Protein AF-A0A934DF22-F1 (afdb_monomer)

Mean predicted aligned error: 10.29 Å

Sequence (63 aa):
MKNEKLPKDPDLLGSVQAMKRSAANALKLARRTHTPCYVVKDGKIVNVAERQKISRTEKIVSK

Foldseek 3Di:
DPPPPQPPDPVSVCVVVVVVVVVVVVLVVCLVVVHFDWDQDPNDIDGPSDDPPPPPPDDDDDD

Secondary structure (DSSP, 8-state):
----PPP-SGGGTTHHHHHHHHHHHHHHHHHHTT---EEEETTEEEESSS-------------

Radius of gyration: 17.48 Å; Cα contacts (8 Å, |Δi|>4): 40; chains: 1; bounding box: 23×43×48 Å

Solvent-accessible surface area (backbone atoms only — not comparable to full-atom values): 4204 Å² total; per-residue (Å²): 131,85,82,76,72,71,62,85,50,77,90,43,59,60,47,67,59,51,49,54,52,51,54,54,50,51,44,53,48,20,50,72,70,74,37,84,34,78,43,78,55,96,93,36,84,42,63,71,32,57,80,76,78,78,74,89,77,85,89,81,88,84,132

Structure (mmCIF, N/CA/C/O backbone):
data_AF-A0A934DF22-F1
#
_entry.id   AF-A0A934DF22-F1
#
loop_
_atom_site.group_PDB
_atom_site.id
_atom_site.type_symbol
_atom_site.label_atom_id
_atom_site.label_alt_id
_atom_site.label_comp_id
_atom_site.label_asym_id
_atom_site.label_entity_id
_atom_site.label_seq_id
_atom_site.pdbx_PDB_ins_code
_atom_site.Cartn_x
_atom_site.Cartn_y
_atom_site.Cartn_z
_atom_site.occupancy
_atom_site.B_iso_or_equiv
_atom_site.auth_seq_id
_atom_site.auth_comp_id
_atom_site.auth_asym_id
_atom_site.auth_atom_id
_atom_site.pdbx_PDB_model_num
ATOM 1 N N . MET A 1 1 ? 8.763 -16.588 -3.319 1.00 38.09 1 MET A N 1
ATOM 2 C CA . MET A 1 1 ? 8.520 -15.162 -3.637 1.00 38.09 1 MET A CA 1
ATOM 3 C C . MET A 1 1 ? 8.487 -15.041 -5.154 1.00 38.09 1 MET A C 1
ATOM 5 O O . MET A 1 1 ? 9.410 -15.536 -5.784 1.00 38.09 1 MET A O 1
ATOM 9 N N . LYS A 1 2 ? 7.408 -14.522 -5.758 1.00 49.19 2 LYS A N 1
ATOM 10 C CA . LYS A 1 2 ? 7.359 -14.338 -7.220 1.00 49.19 2 LYS A CA 1
ATOM 11 C C . LYS A 1 2 ? 8.349 -13.225 -7.580 1.00 49.19 2 LYS A C 1
ATOM 13 O O . LYS A 1 2 ? 8.235 -12.129 -7.043 1.00 49.19 2 LYS A O 1
ATOM 18 N N . ASN A 1 3 ? 9.325 -13.521 -8.435 1.00 52.12 3 ASN A N 1
ATOM 19 C CA . ASN A 1 3 ? 10.238 -12.520 -8.983 1.00 52.12 3 ASN A CA 1
ATOM 20 C C . ASN A 1 3 ? 9.436 -11.605 -9.914 1.00 52.12 3 ASN A C 1
ATOM 22 O O . ASN A 1 3 ? 9.271 -11.910 -11.094 1.00 52.12 3 ASN A O 1
ATOM 26 N N . GLU A 1 4 ? 8.884 -10.520 -9.371 1.00 61.88 4 GLU A N 1
ATOM 27 C CA . GLU A 1 4 ? 8.275 -9.456 -10.165 1.00 61.88 4 GLU A CA 1
ATOM 28 C C . GLU A 1 4 ? 9.382 -8.847 -11.028 1.00 61.88 4 GLU A C 1
ATOM 30 O O . GLU A 1 4 ? 10.219 -8.084 -10.544 1.00 61.88 4 GLU A O 1
ATOM 35 N N . LYS A 1 5 ? 9.453 -9.267 -12.299 1.00 69.94 5 LYS A N 1
ATOM 36 C CA . LYS A 1 5 ? 10.366 -8.664 -13.271 1.00 69.94 5 LYS A CA 1
ATOM 37 C C . LYS A 1 5 ? 10.093 -7.166 -13.266 1.00 69.94 5 LYS A C 1
ATOM 39 O O . LYS A 1 5 ? 8.945 -6.758 -13.438 1.00 69.94 5 LYS A O 1
ATOM 44 N N . LEU A 1 6 ? 11.144 -6.372 -13.058 1.00 69.81 6 LEU A N 1
ATOM 45 C CA . LEU A 1 6 ? 11.042 -4.928 -13.204 1.00 69.81 6 LEU A CA 1
ATOM 46 C C . LEU A 1 6 ? 10.419 -4.603 -14.571 1.00 69.81 6 LEU A C 1
ATOM 48 O O . LEU A 1 6 ? 10.656 -5.349 -15.533 1.00 69.81 6 LEU A O 1
ATOM 52 N N . PRO A 1 7 ? 9.636 -3.515 -14.665 1.00 75.25 7 PRO A N 1
ATOM 53 C CA . PRO A 1 7 ? 9.172 -3.017 -15.944 1.00 75.25 7 PRO A CA 1
ATOM 54 C C . PRO A 1 7 ? 10.372 -2.875 -16.875 1.00 75.25 7 PRO A C 1
ATOM 56 O O . PRO A 1 7 ? 11.369 -2.247 -16.525 1.00 75.25 7 PRO A O 1
ATOM 59 N N . LYS A 1 8 ? 10.301 -3.552 -18.021 1.00 79.88 8 LYS A N 1
ATOM 60 C CA . LYS A 1 8 ? 11.349 -3.499 -19.047 1.00 79.88 8 LY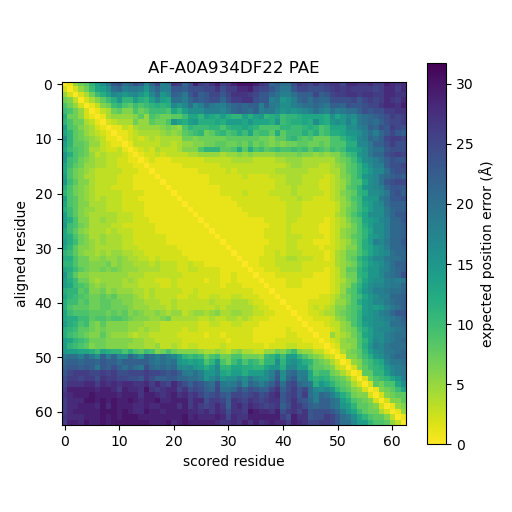S A CA 1
ATOM 61 C C . LYS A 1 8 ? 11.238 -2.243 -19.905 1.00 79.88 8 LYS A C 1
ATOM 63 O O . LYS A 1 8 ? 12.182 -1.911 -20.610 1.00 79.88 8 LYS A O 1
ATOM 68 N N . ASP A 1 9 ? 10.069 -1.614 -19.860 1.00 83.38 9 ASP A N 1
ATOM 69 C CA . ASP A 1 9 ? 9.779 -0.374 -20.550 1.00 83.38 9 ASP A CA 1
ATOM 70 C C . ASP A 1 9 ? 10.517 0.793 -19.863 1.00 83.38 9 ASP A C 1
ATOM 72 O O . ASP A 1 9 ? 10.372 0.946 -18.641 1.00 83.38 9 ASP A O 1
ATOM 76 N N . PRO A 1 10 ? 11.315 1.580 -20.608 1.00 80.94 10 PRO A N 1
ATOM 77 C CA . PRO A 1 10 ? 12.049 2.725 -20.081 1.00 80.94 10 PRO A CA 1
ATOM 78 C C . PRO A 1 10 ? 11.179 3.750 -19.346 1.00 80.94 10 PRO A C 1
ATOM 80 O O . PRO A 1 10 ? 11.605 4.269 -18.315 1.00 80.94 10 PRO A O 1
ATOM 83 N N . ASP A 1 11 ? 9.950 3.991 -19.804 1.00 84.75 11 ASP A N 1
ATOM 84 C CA . ASP A 1 11 ? 9.047 4.984 -19.208 1.00 84.75 11 ASP A CA 1
ATOM 85 C C . ASP A 1 11 ? 8.472 4.496 -17.875 1.00 84.75 11 ASP A C 1
ATOM 87 O O . ASP A 1 11 ? 8.072 5.274 -17.006 1.00 84.75 11 ASP A O 1
ATOM 91 N N . LEU A 1 12 ? 8.467 3.179 -17.674 1.00 84.81 12 LEU A N 1
ATOM 92 C CA . LEU A 1 12 ? 8.035 2.547 -16.435 1.00 84.81 12 LEU A CA 1
ATOM 93 C C . LEU A 1 12 ? 9.198 2.287 -15.470 1.00 84.81 12 LEU A C 1
ATOM 95 O O . LEU A 1 12 ? 8.966 1.742 -14.379 1.00 84.81 12 LEU A O 1
ATOM 99 N N . LEU A 1 13 ? 10.431 2.685 -15.808 1.00 83.50 13 LEU A N 1
ATOM 100 C CA . LEU A 1 13 ? 11.569 2.596 -14.897 1.00 83.50 13 LEU A CA 1
ATOM 101 C C . LEU A 1 13 ? 11.285 3.421 -13.633 1.00 83.50 13 LEU A C 1
ATOM 103 O O . LEU A 1 13 ? 11.021 4.617 -13.664 1.00 83.50 13 LEU A O 1
ATOM 107 N N . GLY A 1 14 ? 11.294 2.753 -12.478 1.00 84.75 14 GLY A N 1
ATOM 108 C CA . GLY A 1 14 ? 11.018 3.380 -11.180 1.00 84.75 14 GLY A CA 1
ATOM 109 C C . GLY A 1 14 ? 9.540 3.436 -10.772 1.00 84.75 14 GLY A C 1
ATOM 110 O O . GLY A 1 14 ? 9.257 3.683 -9.597 1.00 84.75 14 GLY A O 1
ATOM 111 N N . SER A 1 15 ? 8.599 3.105 -11.662 1.00 90.94 15 SER A N 1
ATOM 112 C CA . SER A 1 15 ? 7.158 3.059 -11.346 1.00 90.94 15 SER A CA 1
ATOM 113 C C . SER A 1 15 ? 6.844 2.136 -10.160 1.00 90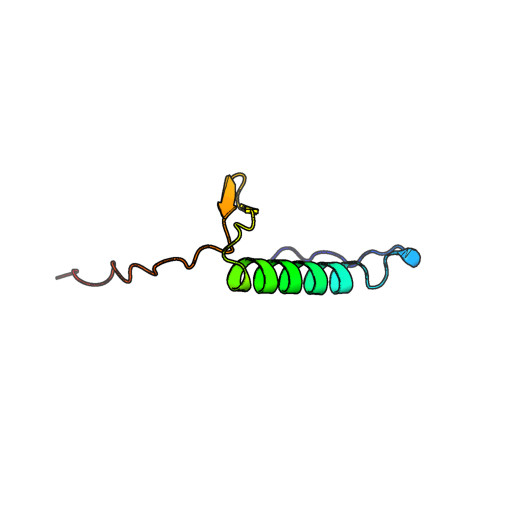.94 15 SER A C 1
ATOM 115 O O . SER A 1 15 ? 6.107 2.512 -9.250 1.00 90.94 15 SER A O 1
ATOM 117 N N . VAL A 1 16 ? 7.489 0.967 -10.090 1.00 89.94 16 VAL A N 1
ATOM 118 C CA . VAL A 1 16 ? 7.352 0.020 -8.969 1.00 89.94 16 VAL A CA 1
ATOM 119 C C . VAL A 1 16 ? 7.780 0.654 -7.644 1.00 89.94 16 VAL A C 1
ATOM 121 O O . VAL A 1 16 ? 7.120 0.476 -6.619 1.00 89.94 16 VAL A O 1
ATOM 124 N N . GLN A 1 17 ? 8.878 1.413 -7.640 1.00 90.75 17 GLN A N 1
ATOM 125 C CA 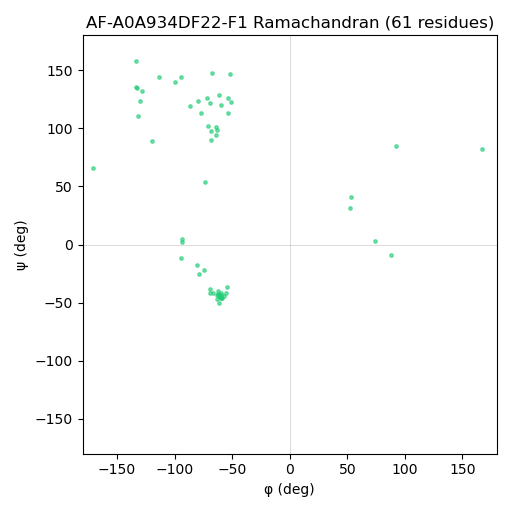. GLN A 1 17 ? 9.352 2.088 -6.430 1.00 90.75 17 GLN A CA 1
ATOM 126 C C . GLN A 1 17 ? 8.398 3.216 -6.031 1.00 90.75 17 GLN A C 1
ATOM 128 O O . GLN A 1 17 ? 8.064 3.344 -4.852 1.00 90.75 17 GLN A O 1
ATOM 133 N N . ALA A 1 18 ? 7.907 3.992 -7.001 1.00 93.44 18 ALA A N 1
ATOM 134 C CA . ALA A 1 18 ? 6.901 5.020 -6.763 1.00 93.44 18 ALA A CA 1
ATOM 135 C C . ALA A 1 18 ? 5.619 4.420 -6.166 1.00 93.44 18 ALA A C 1
ATOM 137 O O . ALA A 1 18 ? 5.137 4.910 -5.148 1.00 93.44 18 ALA A O 1
ATOM 138 N N . MET A 1 19 ? 5.134 3.307 -6.717 1.00 92.12 19 MET A N 1
ATOM 139 C CA . MET A 1 19 ? 3.944 2.608 -6.238 1.00 92.12 19 MET A CA 1
ATOM 140 C C . MET A 1 19 ? 4.107 2.110 -4.798 1.00 92.1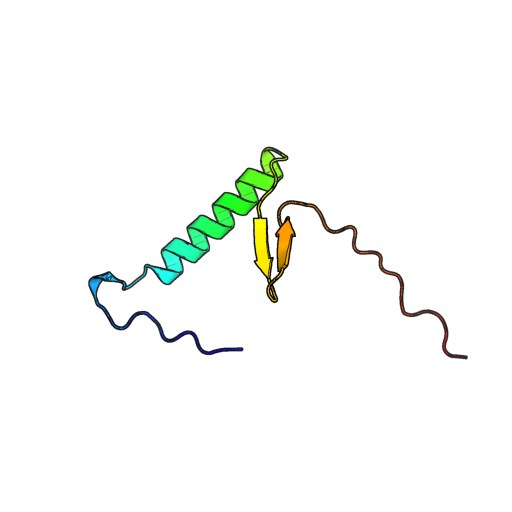2 19 MET A C 1
ATOM 142 O O . MET A 1 19 ? 3.223 2.332 -3.972 1.00 92.12 19 MET A O 1
ATOM 146 N N . LYS A 1 20 ? 5.260 1.514 -4.456 1.00 93.44 20 LYS A N 1
ATOM 147 C CA . LYS A 1 20 ? 5.561 1.083 -3.078 1.00 93.44 20 LYS A CA 1
ATOM 148 C C . LYS A 1 20 ? 5.536 2.253 -2.094 1.00 93.44 20 LYS A C 1
ATOM 150 O O . LYS A 1 20 ? 4.946 2.131 -1.021 1.00 93.44 20 LYS A O 1
ATOM 155 N N . ARG A 1 21 ? 6.130 3.397 -2.460 1.00 96.75 21 ARG A N 1
ATOM 156 C CA . ARG A 1 21 ? 6.092 4.615 -1.630 1.00 96.75 21 ARG A CA 1
ATOM 157 C C . ARG A 1 21 ? 4.665 5.130 -1.457 1.00 96.75 21 ARG A C 1
ATOM 159 O O . ARG A 1 21 ? 4.257 5.411 -0.332 1.00 96.75 21 ARG A O 1
ATOM 166 N N . SER A 1 22 ? 3.902 5.221 -2.544 1.00 96.00 22 SER A N 1
ATOM 167 C CA . SER A 1 22 ? 2.511 5.681 -2.516 1.00 96.00 22 SER A CA 1
ATOM 168 C C . SER A 1 22 ? 1.638 4.789 -1.635 1.00 96.00 22 SER A C 1
ATOM 170 O O . SER A 1 22 ? 0.923 5.298 -0.775 1.00 96.00 22 SER A O 1
ATOM 172 N N . ALA A 1 23 ? 1.759 3.465 -1.768 1.00 95.25 23 ALA A N 1
ATOM 173 C CA . ALA A 1 23 ? 1.036 2.506 -0.936 1.00 95.25 23 ALA A CA 1
ATOM 174 C C . ALA A 1 23 ? 1.395 2.640 0.556 1.00 95.25 23 ALA A C 1
ATOM 176 O O . ALA A 1 23 ? 0.507 2.662 1.410 1.00 95.25 23 ALA A O 1
ATOM 177 N N . ALA A 1 24 ? 2.684 2.793 0.884 1.00 95.69 24 ALA A N 1
ATOM 178 C CA . ALA A 1 24 ? 3.131 2.996 2.262 1.00 95.69 24 ALA A CA 1
ATOM 179 C C . ALA A 1 24 ? 2.575 4.297 2.869 1.00 95.69 24 ALA A C 1
ATOM 181 O O . ALA A 1 24 ? 2.108 4.305 4.011 1.00 95.69 24 ALA A O 1
ATOM 182 N N . ASN A 1 25 ? 2.576 5.386 2.096 1.00 97.31 25 ASN A N 1
ATOM 183 C CA . ASN A 1 25 ? 2.028 6.671 2.524 1.00 97.31 25 ASN A CA 1
ATOM 184 C C . ASN A 1 25 ? 0.509 6.621 2.707 1.00 97.31 25 ASN A C 1
ATOM 186 O O . ASN A 1 25 ? 0.013 7.138 3.707 1.00 97.31 25 ASN A O 1
ATOM 190 N N . ALA A 1 26 ? -0.217 5.966 1.798 1.00 95.75 26 ALA A N 1
ATOM 191 C CA . ALA A 1 26 ? -1.661 5.776 1.912 1.00 95.75 26 ALA A CA 1
ATOM 192 C C . ALA A 1 26 ? -2.022 5.006 3.190 1.00 95.75 26 ALA A C 1
ATOM 194 O O . ALA A 1 26 ? -2.873 5.450 3.958 1.00 95.75 26 ALA A O 1
ATOM 195 N N . LEU A 1 27 ? -1.309 3.914 3.486 1.00 95.69 27 LEU A N 1
ATOM 196 C CA . LEU A 1 27 ? -1.511 3.149 4.716 1.00 95.69 27 LEU A CA 1
ATOM 197 C C . LEU A 1 27 ? -1.190 3.973 5.973 1.00 95.69 27 LEU A C 1
ATOM 199 O O . LEU A 1 27 ? -1.929 3.927 6.958 1.00 95.69 27 LEU A O 1
ATOM 203 N N . LYS A 1 28 ? -0.088 4.733 5.953 1.00 96.31 28 LYS A N 1
ATOM 204 C CA . LYS A 1 28 ? 0.296 5.621 7.059 1.00 96.31 28 LYS A CA 1
ATOM 205 C C . LYS A 1 28 ? -0.774 6.683 7.311 1.00 96.31 28 LYS A C 1
ATOM 207 O O . LYS A 1 28 ? -1.129 6.917 8.465 1.00 96.31 28 LYS A O 1
ATOM 212 N N . LEU A 1 29 ? -1.281 7.307 6.247 1.00 97.00 29 LEU A N 1
ATOM 213 C CA . LEU A 1 29 ? -2.350 8.295 6.327 1.00 97.00 29 LEU A CA 1
ATOM 214 C C . LEU A 1 29 ? -3.618 7.668 6.902 1.00 97.00 29 LEU A C 1
ATOM 216 O O . LEU A 1 29 ? -4.131 8.186 7.885 1.00 97.00 29 LEU A O 1
ATOM 220 N N . ALA A 1 30 ? -4.045 6.527 6.359 1.00 96.38 30 ALA A N 1
ATOM 221 C CA . ALA A 1 30 ? -5.259 5.837 6.774 1.00 96.38 30 ALA A CA 1
ATOM 222 C C . ALA A 1 30 ? -5.258 5.487 8.268 1.00 96.38 30 ALA A C 1
ATOM 224 O O . ALA A 1 30 ? -6.213 5.765 8.992 1.00 96.38 30 ALA A O 1
ATOM 225 N N . ARG A 1 31 ? -4.126 4.979 8.770 1.00 94.50 31 ARG A N 1
ATOM 226 C CA . ARG A 1 31 ? -3.933 4.722 10.205 1.00 94.50 31 ARG A CA 1
ATOM 227 C C . ARG A 1 31 ? -4.015 5.990 11.049 1.00 94.50 31 ARG A C 1
ATOM 229 O O . ARG A 1 31 ? -4.571 5.946 12.139 1.00 94.50 31 ARG A O 1
ATOM 236 N N . ARG A 1 32 ? -3.449 7.099 10.563 1.00 95.88 32 ARG A N 1
ATOM 237 C CA . ARG A 1 32 ? -3.454 8.389 11.267 1.00 95.88 32 ARG A CA 1
ATOM 238 C C . ARG A 1 32 ? -4.850 9.008 11.328 1.00 95.88 32 ARG A C 1
ATOM 240 O O . ARG A 1 32 ? -5.187 9.614 12.334 1.00 95.88 32 ARG A O 1
ATOM 247 N N . THR A 1 33 ? -5.634 8.886 10.261 1.00 96.12 33 THR A N 1
ATOM 248 C CA . THR A 1 33 ? -6.975 9.483 10.154 1.00 96.12 33 THR A CA 1
ATOM 249 C C . THR A 1 33 ? -8.093 8.534 10.567 1.00 96.12 33 THR A C 1
ATOM 251 O O . THR A 1 33 ? -9.257 8.881 10.410 1.00 96.12 33 THR A O 1
ATOM 254 N N . HIS A 1 34 ? -7.760 7.339 11.063 1.00 93.75 34 HIS A N 1
ATOM 255 C CA . HIS A 1 34 ? -8.726 6.282 11.370 1.00 93.75 34 HIS A CA 1
ATOM 256 C C . HIS A 1 34 ? -9.659 5.949 10.194 1.00 93.75 34 HIS A C 1
ATOM 258 O O . HIS A 1 34 ? -10.805 5.551 10.391 1.00 93.75 34 HIS A O 1
ATOM 264 N N . THR A 1 35 ? -9.164 6.091 8.963 1.00 94.69 35 THR A N 1
ATOM 265 C CA . THR A 1 35 ? -9.908 5.717 7.761 1.00 94.69 35 THR A CA 1
ATOM 266 C C . THR A 1 35 ? -9.536 4.295 7.337 1.00 94.69 35 THR A C 1
ATOM 268 O O . THR A 1 35 ? -8.384 3.877 7.495 1.00 94.69 35 THR A O 1
ATOM 271 N N . PRO A 1 36 ? -10.491 3.509 6.812 1.00 94.88 36 PRO A N 1
ATOM 272 C CA . PRO A 1 36 ? -10.195 2.171 6.323 1.00 94.88 36 PRO A CA 1
ATOM 273 C C . PRO A 1 36 ? -9.305 2.229 5.073 1.00 94.88 36 PRO A C 1
ATOM 275 O O . PRO A 1 36 ? -9.406 3.144 4.256 1.00 94.88 36 PRO A O 1
ATOM 278 N N . CYS A 1 37 ? -8.440 1.229 4.907 1.00 95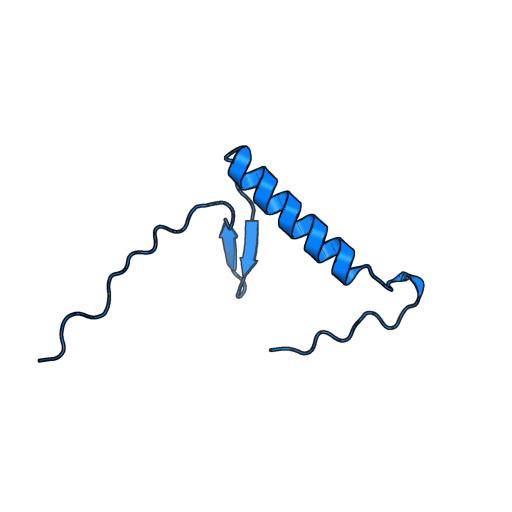.81 37 CYS A N 1
ATOM 279 C CA . CYS A 1 37 ? -7.595 1.071 3.724 1.00 95.81 37 CYS A CA 1
ATOM 280 C C . CYS A 1 37 ? -7.710 -0.370 3.245 1.00 95.81 37 CYS A C 1
ATOM 282 O O . CYS A 1 37 ? -7.246 -1.279 3.928 1.00 95.81 37 CYS A O 1
ATOM 284 N N . TYR A 1 38 ? -8.348 -0.579 2.097 1.00 95.50 38 TYR A N 1
ATOM 285 C CA . TYR A 1 38 ? -8.645 -1.912 1.584 1.00 95.50 38 TYR A CA 1
ATOM 286 C C . TYR A 1 38 ? -7.651 -2.345 0.511 1.00 95.50 38 TYR A C 1
ATOM 288 O O . TYR A 1 38 ? -7.285 -1.564 -0.366 1.00 95.50 38 TYR A O 1
ATOM 296 N N . VAL A 1 39 ? -7.254 -3.614 0.557 1.00 93.75 39 VAL A N 1
ATOM 297 C CA . VAL A 1 39 ? -6.477 -4.273 -0.500 1.00 93.75 39 VAL A CA 1
ATOM 298 C C . VAL A 1 39 ? -7.082 -5.632 -0.816 1.00 93.75 39 VAL A C 1
ATOM 300 O O . VAL A 1 39 ? -7.746 -6.233 0.029 1.00 93.75 39 VAL A O 1
ATOM 303 N N . VAL A 1 40 ? -6.809 -6.145 -2.013 1.00 94.50 40 VAL A N 1
ATOM 304 C CA . VAL A 1 40 ? -7.095 -7.542 -2.345 1.00 94.50 40 VAL A CA 1
ATOM 305 C C . VAL A 1 40 ? -5.905 -8.395 -1.913 1.00 94.50 40 VAL A C 1
ATOM 307 O O . VAL A 1 40 ? -4.791 -8.210 -2.400 1.00 94.50 40 VAL A O 1
ATOM 310 N N . LYS A 1 41 ? -6.136 -9.335 -0.999 1.00 91.06 41 LYS A N 1
ATOM 311 C CA . LYS A 1 41 ? -5.157 -10.322 -0.542 1.00 91.06 41 LYS A CA 1
ATOM 312 C C . LYS A 1 41 ? -5.793 -11.70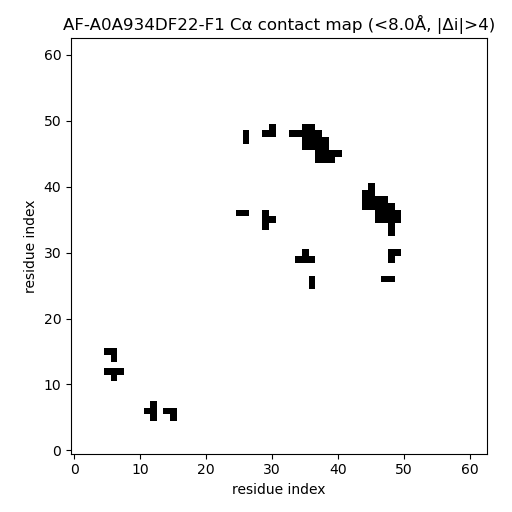5 -0.621 1.00 91.06 41 LYS A C 1
ATOM 314 O O . LYS A 1 41 ? -6.862 -11.918 -0.060 1.00 91.06 41 LYS A O 1
ATOM 319 N N . ASP A 1 42 ? -5.158 -12.624 -1.346 1.00 92.56 42 ASP A N 1
ATOM 320 C CA . ASP A 1 42 ? -5.647 -14.000 -1.526 1.00 92.56 42 ASP A CA 1
ATOM 321 C C . ASP A 1 42 ? -7.102 -14.060 -2.044 1.00 92.56 42 ASP A C 1
ATOM 323 O O . ASP A 1 42 ? -7.927 -14.840 -1.574 1.00 92.56 42 ASP A O 1
ATOM 327 N N . GLY A 1 43 ? -7.436 -13.168 -2.987 1.00 96.06 43 GLY A N 1
ATOM 328 C CA . GLY A 1 43 ? -8.779 -13.051 -3.572 1.00 96.06 43 GLY A CA 1
ATOM 329 C C . GLY A 1 43 ? -9.832 -12.410 -2.661 1.00 96.06 43 GLY A C 1
ATOM 330 O O . GLY A 1 43 ? -10.990 -12.312 -3.054 1.00 96.06 43 GLY A O 1
ATOM 331 N N . LYS A 1 44 ? -9.455 -11.953 -1.460 1.00 95.75 44 LYS A N 1
ATOM 332 C CA . LYS A 1 44 ? -10.361 -11.332 -0.485 1.00 95.75 44 LYS A CA 1
ATOM 333 C C . LYS A 1 44 ? -10.025 -9.861 -0.282 1.00 95.75 44 LYS A C 1
ATOM 335 O O . LYS A 1 44 ? -8.856 -9.485 -0.266 1.00 95.75 44 LYS A O 1
ATOM 340 N N . ILE A 1 45 ? -11.048 -9.033 -0.086 1.00 95.25 45 ILE A N 1
ATOM 341 C CA . ILE A 1 45 ? -10.876 -7.629 0.300 1.00 95.25 45 ILE A CA 1
ATOM 342 C C . ILE A 1 45 ? -10.592 -7.580 1.804 1.00 95.25 45 ILE A C 1
ATOM 344 O O . ILE A 1 45 ? -11.369 -8.099 2.601 1.00 95.25 45 ILE A O 1
ATOM 348 N N . VAL A 1 46 ? -9.472 -6.973 2.193 1.00 93.75 46 VAL A N 1
ATOM 349 C CA . VAL A 1 46 ? -9.016 -6.894 3.588 1.00 93.75 46 VAL A CA 1
ATOM 350 C C . VAL A 1 46 ? -8.712 -5.447 3.947 1.00 93.75 46 VAL A C 1
ATOM 352 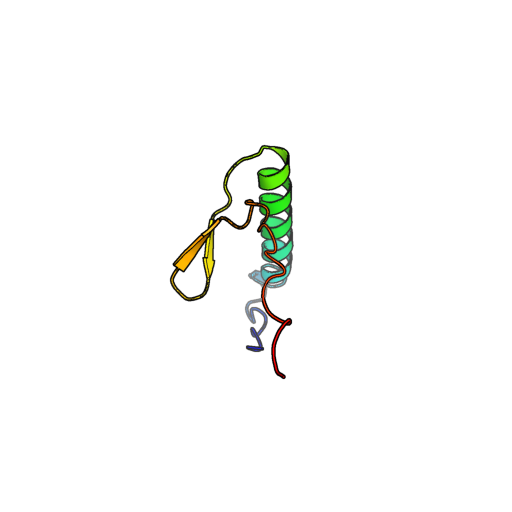O O . VAL A 1 46 ? -7.994 -4.770 3.210 1.00 93.75 46 VAL A O 1
ATOM 355 N N . ASN A 1 47 ? -9.213 -4.983 5.095 1.00 94.38 47 ASN A N 1
ATOM 356 C CA . ASN A 1 47 ? -8.802 -3.703 5.667 1.00 94.38 47 ASN A CA 1
ATOM 357 C C . ASN A 1 47 ? -7.421 -3.844 6.326 1.00 94.38 47 ASN A C 1
ATOM 359 O O . ASN A 1 47 ? -7.265 -4.532 7.332 1.00 94.38 47 ASN A O 1
ATOM 363 N N . VAL A 1 48 ? -6.405 -3.192 5.767 1.00 93.38 48 VAL A N 1
ATOM 364 C CA . VAL A 1 48 ? -5.020 -3.218 6.268 1.00 93.38 48 VAL A CA 1
ATOM 365 C C . VAL A 1 48 ? -4.682 -2.050 7.198 1.00 93.38 48 VAL A C 1
ATOM 367 O O . VAL A 1 48 ? -3.632 -2.065 7.854 1.00 93.38 48 VAL A O 1
ATOM 370 N N . ALA A 1 49 ? -5.550 -1.035 7.271 1.00 93.69 49 ALA A N 1
ATOM 371 C CA . ALA A 1 49 ? -5.419 0.053 8.240 1.00 93.69 49 ALA A CA 1
ATOM 372 C C . ALA A 1 49 ? -5.898 -0.361 9.638 1.00 93.69 49 ALA A C 1
ATOM 374 O O . ALA A 1 49 ? -5.400 0.174 10.631 1.00 93.69 49 ALA A O 1
ATOM 375 N N . GLU A 1 50 ? -6.801 -1.340 9.725 1.00 87.38 50 GLU A N 1
ATOM 376 C CA . GLU A 1 50 ? -7.208 -1.935 10.993 1.00 87.38 50 GLU A CA 1
ATOM 377 C C . GLU A 1 50 ? -6.018 -2.597 11.694 1.00 87.38 50 GLU A C 1
ATOM 379 O O . GLU A 1 50 ? -5.266 -3.397 11.127 1.00 87.38 50 GLU A O 1
ATOM 384 N N . ARG A 1 51 ? -5.822 -2.244 12.967 1.00 70.69 51 ARG A N 1
ATOM 385 C CA . ARG A 1 51 ? -4.789 -2.848 13.803 1.00 70.69 51 ARG A CA 1
ATOM 386 C C . ARG A 1 51 ? -5.241 -4.274 14.107 1.00 70.69 51 ARG A C 1
ATOM 388 O O . ARG A 1 51 ? -6.116 -4.462 14.948 1.00 70.69 51 ARG A O 1
ATOM 395 N N . GLN A 1 52 ? -4.667 -5.266 13.421 1.00 62.94 52 GLN A N 1
ATOM 396 C CA . GLN A 1 52 ? -4.905 -6.670 13.757 1.00 62.94 52 GLN A CA 1
ATOM 397 C C . GLN A 1 52 ? -4.586 -6.858 15.242 1.00 62.94 52 GLN A C 1
ATOM 399 O O . GLN A 1 52 ? -3.439 -6.699 15.668 1.00 62.94 52 GLN A O 1
ATOM 404 N N . LYS A 1 53 ? -5.612 -7.155 16.045 1.00 54.81 53 LYS A N 1
ATOM 405 C CA . LYS A 1 53 ? -5.410 -7.699 17.382 1.00 54.81 53 LYS A CA 1
ATOM 406 C C . LYS A 1 53 ? -4.748 -9.048 17.150 1.00 54.81 53 LYS A C 1
ATOM 408 O O . LYS A 1 53 ? -5.411 -9.989 16.735 1.00 54.81 53 LYS A O 1
ATOM 413 N N . ILE A 1 54 ? -3.433 -9.118 17.325 1.00 56.78 54 ILE A N 1
ATOM 414 C CA . ILE A 1 54 ? -2.719 -10.391 17.321 1.00 56.78 54 ILE A CA 1
ATOM 415 C C . ILE A 1 54 ? -3.263 -11.153 18.531 1.00 56.78 54 ILE A C 1
ATOM 417 O O . ILE A 1 54 ? -2.816 -10.938 19.656 1.00 56.78 54 ILE A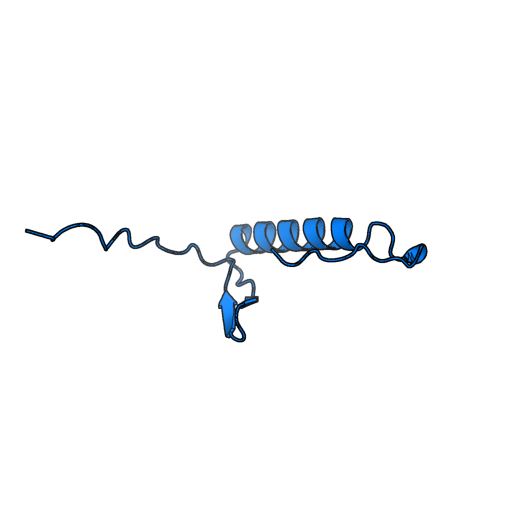 O 1
ATOM 421 N N . SER A 1 55 ? -4.277 -11.992 18.323 1.00 50.88 55 SER A N 1
ATOM 422 C CA . SER A 1 55 ? -4.658 -13.010 19.290 1.00 50.88 55 SER A CA 1
ATOM 423 C C . SER A 1 55 ? -3.519 -14.013 19.296 1.00 50.88 55 SER A C 1
ATOM 425 O O . SER A 1 55 ? -3.390 -14.857 18.411 1.00 50.88 55 SER A O 1
ATOM 427 N N . ARG A 1 56 ? -2.627 -13.851 20.267 1.00 50.72 56 ARG A N 1
ATOM 428 C CA . ARG A 1 56 ? -1.512 -14.750 20.553 1.00 50.72 56 ARG A CA 1
ATOM 429 C C . ARG A 1 56 ? -2.054 -16.033 21.202 1.00 50.72 56 ARG A C 1
ATOM 431 O O . ARG A 1 56 ? -1.644 -16.398 22.296 1.00 50.72 56 ARG A O 1
ATOM 438 N N . THR A 1 57 ? -3.013 -16.680 20.550 1.00 52.84 57 THR A N 1
ATOM 439 C CA . THR A 1 57 ? -3.711 -17.861 21.051 1.00 52.84 57 THR A CA 1
ATOM 440 C C . THR A 1 57 ? -3.447 -18.986 20.070 1.00 52.84 57 THR A C 1
ATOM 442 O O . THR A 1 57 ? -4.149 -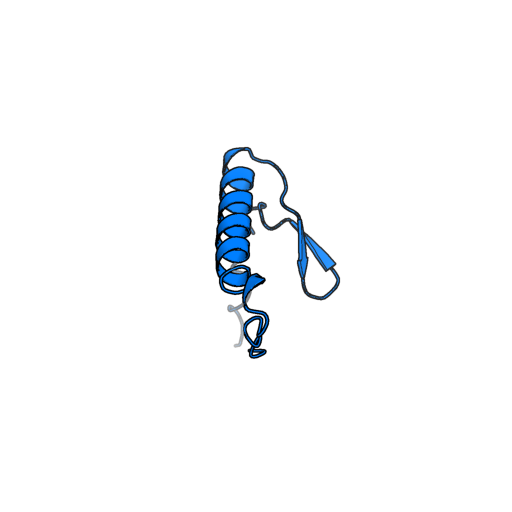19.084 19.079 1.00 52.84 57 THR A O 1
ATOM 445 N N . GLU A 1 58 ? -2.364 -19.732 20.300 1.00 52.72 58 GLU A N 1
ATOM 446 C CA . GLU A 1 58 ? -2.174 -21.152 19.946 1.00 52.72 58 GLU A CA 1
ATOM 447 C C . GLU A 1 58 ? -0.690 -21.510 20.106 1.00 52.72 58 GLU A C 1
ATOM 449 O O . GLU A 1 58 ? 0.091 -21.459 19.163 1.00 52.72 58 GLU A O 1
ATOM 454 N N . LYS A 1 59 ? -0.286 -21.803 21.346 1.00 43.88 59 LYS A N 1
ATOM 455 C CA . LYS A 1 59 ? 0.737 -22.801 21.718 1.00 43.88 59 LYS A CA 1
ATOM 456 C C . LYS A 1 59 ? 0.710 -22.962 23.241 1.00 43.88 59 LYS A C 1
ATOM 458 O O . LYS A 1 59 ? 1.644 -22.598 23.944 1.00 43.88 59 LYS A O 1
ATOM 463 N N . ILE A 1 60 ? -0.396 -23.479 23.760 1.00 53.69 60 ILE A N 1
ATOM 464 C CA . ILE A 1 60 ? -0.402 -24.194 25.037 1.00 53.69 60 ILE A CA 1
ATOM 465 C C . ILE A 1 60 ? -1.220 -25.454 24.764 1.00 53.69 60 ILE A C 1
ATOM 467 O O . ILE A 1 60 ? -2.267 -25.361 24.132 1.00 53.69 60 ILE A O 1
ATOM 471 N N . VAL A 1 61 ? -0.724 -26.597 25.236 1.00 52.31 61 VAL A N 1
ATOM 472 C CA . VAL A 1 61 ? -1.251 -27.964 25.079 1.00 52.31 61 VAL A CA 1
ATOM 473 C C . VAL A 1 61 ? -0.686 -28.738 23.879 1.00 52.31 61 VAL A C 1
ATOM 475 O O . VAL A 1 61 ? -1.305 -28.890 22.832 1.00 52.31 61 VAL A O 1
ATOM 478 N N . SER A 1 62 ? 0.470 -29.360 24.099 1.00 40.91 62 SER A N 1
ATOM 479 C CA . SER A 1 62 ? 0.523 -30.816 23.957 1.00 40.91 62 SER A CA 1
ATOM 480 C C . SER A 1 62 ? 1.236 -31.385 25.179 1.00 40.91 62 SER A C 1
ATOM 482 O O . SER A 1 62 ? 2.185 -30.782 25.680 1.00 40.91 62 SER A O 1
ATOM 484 N N . LYS A 1 63 ? 0.625 -32.435 25.710 1.00 46.97 63 LYS A N 1
ATOM 485 C CA . LYS A 1 63 ? 0.840 -33.079 27.003 1.00 46.97 63 LYS A CA 1
ATOM 486 C C . LYS A 1 63 ? 1.947 -34.120 26.918 1.00 46.97 63 LYS A C 1
ATOM 488 O O . LYS A 1 63 ? 2.128 -34.662 25.807 1.00 46.97 63 LYS A O 1
#

Nearest PDB structures (foldseek):
  8i9r-assembly1_Cx  TM=4.232E-01  e=3.518E+00  Thermochaetoides thermophila DSM 1495
  2i9f-assembly1_C  TM=5.718E-01  e=9.330E+00  Equine arteritis virus
  8pv3-assembly1_Cg  TM=3.853E-01  e=8.703E+00  Thermochaetoides thermophila DSM 1495

pLDDT: mean 80.7, std 18.59, range [38.09, 97.31]